Protein AF-A0A530M0P5-F1 (afdb_monomer_lite)

Radius of gyration: 15.4 Å; chains: 1; bounding box: 31×42×36 Å

Structure (mmCIF, N/CA/C/O backbone):
data_AF-A0A530M0P5-F1
#
_entry.id   AF-A0A530M0P5-F1
#
loop_
_atom_site.group_PDB
_atom_site.id
_atom_site.type_symbol
_atom_site.label_atom_id
_atom_site.label_alt_id
_atom_site.label_comp_id
_atom_site.label_asym_id
_atom_site.label_entity_id
_atom_site.label_seq_id
_atom_site.pdbx_PDB_ins_code
_atom_site.Cartn_x
_atom_site.Cartn_y
_atom_site.Cartn_z
_atom_site.occupancy
_atom_site.B_iso_or_equiv
_atom_site.auth_seq_id
_atom_site.auth_comp_id
_atom_site.auth_asym_id
_atom_site.auth_atom_id
_atom_site.pdbx_PDB_model_num
ATOM 1 N N . LEU A 1 1 ? 19.213 -11.773 -18.378 1.00 43.44 1 LEU A N 1
ATOM 2 C CA . LEU A 1 1 ? 17.870 -12.251 -17.986 1.00 43.44 1 LEU A CA 1
ATOM 3 C C . LEU A 1 1 ? 16.874 -11.141 -18.291 1.00 43.44 1 LEU A C 1
ATOM 5 O O . LEU A 1 1 ? 16.927 -10.106 -17.646 1.00 43.44 1 LEU A O 1
ATOM 9 N N . ALA A 1 2 ? 16.074 -11.311 -19.340 1.00 42.81 2 ALA A N 1
ATOM 10 C CA . ALA A 1 2 ? 15.225 -10.284 -19.935 1.00 42.81 2 ALA A CA 1
ATOM 11 C C . ALA A 1 2 ? 13.802 -10.831 -20.076 1.00 42.81 2 ALA A C 1
ATOM 13 O O . ALA A 1 2 ? 13.638 -11.945 -20.568 1.00 42.81 2 ALA A O 1
ATOM 14 N N . TYR A 1 3 ? 12.793 -10.049 -19.686 1.00 40.94 3 TYR A N 1
ATOM 15 C CA . TYR A 1 3 ? 11.400 -10.327 -20.036 1.00 40.94 3 TYR A CA 1
ATOM 16 C C . TYR A 1 3 ? 10.807 -9.095 -20.728 1.00 40.94 3 TYR A C 1
ATOM 18 O O . TYR A 1 3 ? 10.770 -8.007 -20.155 1.00 40.94 3 TYR A O 1
ATOM 26 N N . ARG A 1 4 ? 10.418 -9.265 -21.998 1.00 41.56 4 ARG A N 1
ATOM 27 C CA . ARG A 1 4 ? 9.773 -8.264 -22.863 1.00 41.56 4 ARG A CA 1
ATOM 28 C C . ARG A 1 4 ? 8.273 -8.555 -22.930 1.00 41.56 4 ARG A C 1
ATOM 30 O O . ARG A 1 4 ? 7.895 -9.703 -23.141 1.00 41.56 4 ARG A O 1
ATOM 37 N N . LEU A 1 5 ? 7.446 -7.512 -22.851 1.00 54.88 5 LEU A N 1
ATOM 38 C CA . LEU A 1 5 ? 6.065 -7.518 -23.348 1.00 54.88 5 LEU A CA 1
ATOM 39 C C . LEU A 1 5 ? 5.977 -6.706 -24.661 1.00 54.88 5 LEU A C 1
ATOM 41 O O . LEU A 1 5 ? 6.750 -5.762 -24.829 1.00 54.88 5 LEU A O 1
ATOM 45 N N . PRO A 1 6 ? 5.062 -7.049 -25.589 1.00 55.50 6 PRO A N 1
ATOM 46 C CA . PRO A 1 6 ? 4.967 -6.458 -26.930 1.00 55.50 6 PRO A CA 1
ATOM 47 C C . PRO A 1 6 ? 4.136 -5.163 -27.024 1.00 55.50 6 PRO A C 1
ATOM 49 O O . PRO A 1 6 ? 3.794 -4.739 -28.123 1.00 55.50 6 PRO A O 1
ATOM 52 N N . THR A 1 7 ? 3.816 -4.506 -25.910 1.00 46.47 7 THR A N 1
ATOM 53 C CA . THR A 1 7 ? 3.104 -3.220 -25.916 1.00 46.47 7 THR A CA 1
ATOM 54 C C . THR A 1 7 ? 3.913 -2.187 -25.150 1.00 46.47 7 THR A C 1
ATOM 56 O O . THR A 1 7 ? 3.954 -2.196 -23.921 1.00 46.47 7 THR A O 1
ATOM 59 N N . THR A 1 8 ? 4.575 -1.302 -25.888 1.00 44.66 8 THR A N 1
ATOM 60 C CA . THR A 1 8 ? 5.396 -0.187 -25.397 1.00 44.66 8 THR A CA 1
ATOM 61 C C . THR A 1 8 ? 4.522 0.937 -24.827 1.00 44.66 8 THR A C 1
ATOM 63 O O . THR A 1 8 ? 4.564 2.073 -25.282 1.00 44.66 8 THR A O 1
ATOM 66 N N . GLY A 1 9 ? 3.680 0.617 -23.849 1.00 36.94 9 GLY A N 1
ATOM 67 C CA . GLY A 1 9 ? 2.950 1.591 -23.053 1.00 36.94 9 GLY A CA 1
ATOM 68 C C . GLY A 1 9 ? 3.429 1.482 -21.618 1.00 36.94 9 GLY A C 1
ATOM 69 O O . GLY A 1 9 ? 3.149 0.484 -20.956 1.00 36.94 9 GLY A O 1
ATOM 70 N N . TYR A 1 10 ? 4.141 2.492 -21.121 1.00 39.88 10 TYR A N 1
ATOM 71 C CA . TYR A 1 10 ? 4.251 2.694 -19.680 1.00 39.88 10 TYR A CA 1
ATOM 72 C C . TYR A 1 10 ? 2.854 3.068 -19.180 1.00 39.88 10 TYR A C 1
ATOM 74 O O . TYR A 1 10 ? 2.501 4.239 -19.103 1.00 39.88 10 TYR A O 1
ATOM 82 N N . ALA A 1 11 ? 2.016 2.072 -18.907 1.00 45.81 11 ALA A N 1
ATOM 83 C CA . ALA A 1 11 ? 0.812 2.309 -18.139 1.00 45.81 11 ALA A CA 1
ATOM 84 C C . ALA A 1 11 ? 1.259 2.643 -16.713 1.00 45.81 11 ALA A C 1
ATOM 86 O O . ALA A 1 11 ? 2.084 1.925 -16.139 1.00 45.81 11 ALA A O 1
ATOM 87 N N . LEU A 1 12 ? 0.728 3.729 -16.146 1.00 52.22 12 LEU A N 1
ATOM 88 C CA . LEU A 1 12 ? 0.724 3.943 -14.702 1.00 52.22 12 LEU A CA 1
ATOM 89 C C . LEU A 1 12 ? 0.124 2.681 -14.081 1.00 52.22 12 LEU A C 1
ATOM 91 O O . LEU A 1 12 ? -1.089 2.475 -14.126 1.00 52.22 12 LEU A O 1
ATOM 95 N N . ARG A 1 13 ? 0.979 1.776 -13.594 1.00 55.94 13 ARG A N 1
ATOM 96 C CA . ARG A 1 13 ? 0.525 0.545 -12.957 1.00 55.94 13 ARG A CA 1
ATOM 97 C C . ARG A 1 13 ? 0.005 0.936 -11.587 1.00 55.94 13 ARG A C 1
ATOM 99 O O . ARG A 1 13 ? 0.751 0.978 -10.615 1.00 55.94 13 ARG A O 1
ATOM 106 N N . PHE A 1 14 ? -1.267 1.308 -11.556 1.00 58.47 14 PHE A N 1
ATOM 107 C CA . PHE A 1 14 ? -1.991 1.554 -10.328 1.00 58.47 14 PHE A CA 1
ATOM 108 C C . PHE A 1 14 ? -2.283 0.200 -9.679 1.00 58.47 14 PHE A C 1
ATOM 110 O O . PHE A 1 14 ? -3.269 -0.464 -9.996 1.00 58.47 14 PHE A O 1
ATOM 117 N N . ASP A 1 15 ? -1.377 -0.241 -8.812 1.00 73.06 15 ASP A N 1
ATOM 118 C CA . ASP A 1 15 ? -1.602 -1.399 -7.956 1.00 73.06 15 ASP A CA 1
ATOM 119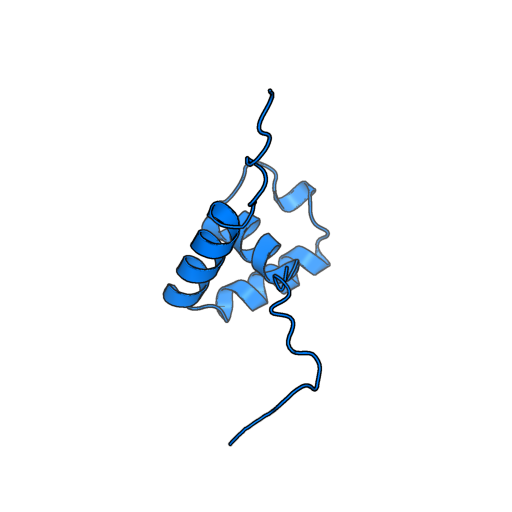 C C . ASP A 1 15 ? -2.439 -0.949 -6.754 1.00 73.06 15 ASP A C 1
ATOM 121 O O . ASP A 1 15 ? -1.958 -0.259 -5.855 1.00 73.06 15 ASP A O 1
ATOM 125 N N . ALA A 1 16 ? -3.718 -1.332 -6.734 1.00 76.81 16 ALA A N 1
ATOM 126 C CA . ALA A 1 16 ? -4.637 -0.950 -5.661 1.00 76.81 16 ALA A CA 1
ATOM 127 C C . ALA A 1 16 ? -4.173 -1.443 -4.276 1.00 76.81 16 ALA A C 1
ATOM 129 O O . ALA A 1 16 ? -4.520 -0.835 -3.266 1.00 76.81 16 ALA A O 1
ATOM 130 N N . ILE A 1 17 ? -3.386 -2.525 -4.229 1.00 83.88 17 ILE A N 1
ATOM 131 C CA . ILE A 1 17 ? -2.802 -3.060 -2.993 1.00 83.88 17 ILE A CA 1
ATOM 132 C C . ILE A 1 17 ? -1.603 -2.225 -2.537 1.00 83.88 17 ILE A C 1
ATOM 134 O O . ILE A 1 17 ? -1.501 -1.944 -1.349 1.00 83.88 17 ILE A O 1
ATOM 138 N N . ASP A 1 18 ? -0.740 -1.770 -3.454 1.00 82.44 18 ASP A N 1
ATOM 139 C CA . ASP A 1 18 ? 0.367 -0.860 -3.118 1.00 82.44 18 ASP A CA 1
ATOM 140 C C . ASP A 1 18 ? -0.180 0.494 -2.620 1.00 82.44 18 ASP A C 1
ATOM 142 O O . ASP A 1 18 ? 0.328 1.052 -1.648 1.00 82.44 18 ASP A O 1
ATOM 146 N N . PHE A 1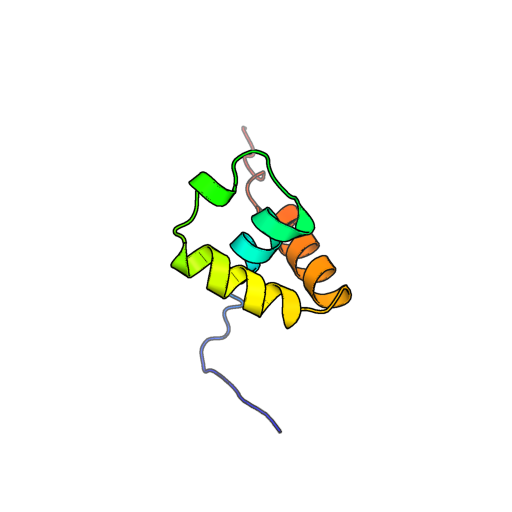 19 ? -1.281 0.979 -3.211 1.00 80.88 19 PHE A N 1
ATOM 147 C CA . PHE A 1 19 ? -1.988 2.166 -2.721 1.00 80.88 19 PHE A CA 1
ATOM 148 C C . PHE A 1 19 ? -2.615 1.954 -1.341 1.00 80.88 19 PHE A C 1
ATOM 150 O O . PHE A 1 19 ? -2.430 2.787 -0.461 1.00 80.88 19 PHE A O 1
ATOM 157 N N . ALA A 1 20 ? -3.333 0.845 -1.133 1.00 86.69 20 ALA A N 1
ATOM 158 C CA . ALA A 1 20 ? -3.924 0.535 0.166 1.00 86.69 20 ALA A CA 1
ATOM 159 C C . ALA A 1 20 ? -2.843 0.374 1.245 1.00 86.69 20 ALA A C 1
ATOM 161 O O . ALA A 1 20 ? -3.011 0.877 2.351 1.00 86.69 20 ALA A O 1
ATOM 162 N N . ALA A 1 21 ? -1.715 -0.264 0.917 1.00 88.25 21 ALA A N 1
ATOM 163 C CA . ALA A 1 21 ? -0.573 -0.402 1.814 1.00 88.25 21 ALA A CA 1
ATOM 164 C C . ALA A 1 21 ? -0.011 0.967 2.219 1.00 88.25 21 ALA A C 1
ATOM 166 O O . ALA A 1 21 ? 0.199 1.235 3.401 1.00 88.25 21 ALA A O 1
ATOM 167 N N . TYR A 1 22 ? 0.161 1.865 1.249 1.00 86.06 22 TYR A N 1
ATOM 168 C CA . TYR A 1 22 ? 0.601 3.229 1.510 1.00 86.06 22 TYR A CA 1
ATOM 169 C C . TYR A 1 22 ? -0.435 4.036 2.325 1.00 86.06 22 TYR A C 1
ATOM 171 O O . TYR A 1 22 ? -0.084 4.601 3.357 1.00 86.06 22 TYR A O 1
ATOM 179 N N . ASP A 1 23 ? -1.718 4.049 1.943 1.00 86.06 23 ASP A N 1
ATOM 180 C CA . ASP A 1 23 ? -2.796 4.802 2.622 1.00 86.06 23 ASP A CA 1
ATOM 181 C C . ASP A 1 23 ? -3.008 4.342 4.078 1.00 86.06 23 ASP A C 1
ATOM 183 O O . ASP A 1 23 ? -3.181 5.168 4.980 1.00 86.06 23 ASP A O 1
ATOM 187 N N . LEU A 1 24 ? -2.957 3.025 4.319 1.00 86.31 24 LEU A N 1
ATOM 188 C CA . LEU A 1 24 ? -3.196 2.418 5.632 1.00 86.31 24 LEU A CA 1
ATOM 189 C C . LEU A 1 24 ? -1.972 2.478 6.552 1.00 86.31 24 LEU A C 1
ATOM 191 O O . LEU A 1 24 ? -2.122 2.820 7.725 1.00 86.31 24 LEU A O 1
ATOM 195 N N . PHE A 1 25 ? -0.773 2.157 6.050 1.00 87.12 25 PHE A N 1
ATOM 196 C CA . PHE A 1 25 ? 0.412 1.960 6.898 1.00 87.12 25 PHE A CA 1
ATOM 197 C C . PHE A 1 25 ? 1.410 3.123 6.858 1.00 87.12 25 PHE A C 1
ATOM 199 O O . PHE A 1 25 ? 2.086 3.355 7.863 1.00 87.12 25 PHE A O 1
ATOM 206 N N . VAL A 1 26 ? 1.473 3.880 5.756 1.00 86.00 26 VAL A N 1
ATOM 207 C CA . VAL A 1 26 ? 2.392 5.024 5.598 1.00 86.00 26 VAL A CA 1
ATOM 208 C C . VAL A 1 26 ? 1.677 6.337 5.906 1.00 86.00 26 VAL A C 1
ATOM 210 O O . VAL A 1 26 ? 2.010 7.001 6.885 1.00 86.00 26 VAL A O 1
ATOM 213 N N . LEU A 1 27 ? 0.644 6.675 5.128 1.00 84.31 27 LEU A N 1
ATOM 214 C CA . LEU A 1 27 ? -0.146 7.899 5.292 1.00 84.31 27 LEU A CA 1
ATOM 215 C C . LEU A 1 27 ? -1.024 7.853 6.551 1.00 84.31 27 LEU A C 1
ATOM 217 O O . LEU A 1 27 ? -1.314 8.895 7.139 1.00 84.31 27 LEU A O 1
ATOM 221 N N . LYS A 1 28 ? -1.454 6.648 6.957 1.00 84.19 28 LYS A N 1
ATOM 222 C CA . LYS A 1 28 ? -2.330 6.393 8.115 1.00 84.19 28 LYS A CA 1
ATOM 223 C C . LYS A 1 28 ? -3.551 7.313 8.123 1.00 84.19 28 LYS A C 1
ATOM 225 O O . LYS A 1 28 ? -3.899 7.916 9.145 1.00 84.19 28 LYS A O 1
ATOM 230 N N . ARG A 1 29 ? -4.195 7.464 6.963 1.00 82.94 29 ARG A N 1
ATOM 231 C CA . ARG A 1 29 ? -5.338 8.370 6.813 1.00 82.94 29 ARG A CA 1
ATOM 232 C C . ARG A 1 29 ? -6.447 7.965 7.787 1.00 82.94 29 ARG A C 1
ATOM 234 O O . ARG A 1 29 ? -6.794 6.791 7.925 1.00 82.94 29 ARG A O 1
ATOM 241 N N . ARG A 1 30 ? -7.028 8.950 8.478 1.00 82.00 30 ARG A N 1
ATOM 242 C CA . ARG A 1 30 ? -8.069 8.697 9.483 1.00 82.00 30 ARG A CA 1
ATOM 243 C C . ARG A 1 30 ? -9.262 7.987 8.833 1.00 82.00 30 ARG A C 1
ATOM 245 O O . ARG A 1 30 ? -9.803 8.484 7.848 1.00 82.00 30 ARG A O 1
ATOM 252 N N . SER A 1 31 ? -9.648 6.835 9.383 1.00 81.81 31 SER A N 1
ATOM 253 C CA . SER A 1 31 ? -10.701 5.956 8.843 1.00 81.81 31 SER A CA 1
ATOM 254 C C . SER A 1 31 ? -10.405 5.346 7.463 1.00 81.81 31 SER A C 1
ATOM 256 O O . SER A 1 31 ? -11.335 4.960 6.755 1.00 81.81 31 SER A O 1
ATOM 258 N N . ALA A 1 32 ? -9.132 5.210 7.074 1.00 80.19 32 ALA A N 1
ATOM 259 C CA . ALA A 1 32 ? -8.754 4.503 5.849 1.00 80.19 32 ALA A CA 1
ATOM 260 C C . ALA A 1 32 ? -9.247 3.049 5.841 1.00 80.19 32 ALA A C 1
ATOM 262 O O . ALA A 1 32 ? -9.755 2.588 4.828 1.00 80.19 32 ALA A O 1
ATOM 263 N N . GLU A 1 33 ? -9.209 2.365 6.984 1.00 79.75 33 GLU A N 1
ATOM 264 C CA . GLU A 1 33 ? -9.670 0.979 7.154 1.00 79.75 33 GLU A CA 1
ATOM 265 C C . GLU A 1 33 ? -11.130 0.782 6.721 1.00 79.75 33 GLU A C 1
ATOM 267 O O . GLU A 1 33 ? -11.462 -0.231 6.122 1.00 79.75 33 GLU A O 1
ATOM 272 N N . ALA A 1 34 ? -11.995 1.782 6.926 1.00 84.44 34 ALA A N 1
ATOM 273 C CA . ALA A 1 34 ? -13.392 1.735 6.488 1.00 84.44 34 ALA A CA 1
ATOM 274 C C . ALA A 1 34 ? -13.556 1.829 4.958 1.00 84.44 34 ALA A C 1
ATOM 276 O O . ALA A 1 34 ? -14.622 1.525 4.429 1.00 84.44 34 ALA A O 1
ATOM 277 N N . SER A 1 35 ? -12.512 2.262 4.242 1.00 83.06 35 SER A N 1
ATOM 278 C CA . SER A 1 35 ? -12.489 2.337 2.775 1.00 83.06 35 SER A CA 1
ATOM 279 C C . SER A 1 35 ? -12.066 1.012 2.121 1.00 83.06 35 SER A C 1
ATOM 281 O O . SER A 1 35 ? -12.177 0.880 0.901 1.00 83.06 35 SER A O 1
ATOM 283 N N . TYR A 1 36 ? -11.591 0.030 2.898 1.00 84.44 36 TYR A N 1
ATOM 284 C CA . TYR A 1 36 ? -11.089 -1.248 2.390 1.00 84.44 36 TYR A CA 1
ATOM 285 C C . TYR A 1 36 ? -11.753 -2.433 3.099 1.00 84.44 36 TYR A C 1
ATOM 287 O O . TYR A 1 36 ? -12.143 -2.365 4.259 1.00 84.44 36 TYR A O 1
ATOM 295 N N . SER A 1 37 ? -11.889 -3.557 2.397 1.00 89.12 37 SER A N 1
ATOM 296 C CA . SER A 1 37 ? -12.346 -4.800 3.018 1.00 89.12 37 SER A CA 1
ATOM 297 C C . SER A 1 37 ? -11.243 -5.412 3.887 1.00 89.12 37 SER A C 1
ATOM 299 O O . SER A 1 37 ? -10.058 -5.236 3.608 1.00 89.12 37 SER A O 1
ATOM 301 N N . ALA A 1 38 ? -11.618 -6.205 4.895 1.00 88.00 38 ALA A N 1
ATOM 302 C CA . ALA A 1 38 ? -10.657 -6.883 5.772 1.00 88.00 38 ALA A CA 1
ATOM 303 C C . ALA A 1 38 ? -9.632 -7.743 5.002 1.00 88.00 38 ALA A C 1
ATOM 305 O O . ALA A 1 38 ? -8.456 -7.767 5.354 1.00 88.00 38 ALA A O 1
ATOM 306 N N . ALA A 1 39 ? -10.055 -8.389 3.907 1.00 88.31 39 ALA A N 1
ATOM 307 C CA . ALA A 1 39 ? -9.156 -9.140 3.029 1.00 88.31 39 ALA A CA 1
ATOM 308 C C . ALA A 1 39 ? -8.099 -8.233 2.375 1.00 88.31 39 ALA A C 1
ATOM 310 O O . ALA A 1 39 ? -6.915 -8.556 2.398 1.00 88.31 39 ALA A O 1
ATOM 311 N N . ARG A 1 40 ? -8.504 -7.053 1.883 1.00 85.31 40 ARG A N 1
ATOM 312 C CA . ARG A 1 40 ? -7.574 -6.073 1.306 1.00 85.31 40 ARG A CA 1
ATOM 313 C C . ARG A 1 40 ? -6.615 -5.493 2.333 1.00 85.31 40 ARG A C 1
ATOM 315 O O . ARG A 1 40 ? -5.472 -5.238 1.983 1.00 85.31 40 ARG A O 1
ATOM 322 N N . ILE A 1 41 ? -7.060 -5.274 3.569 1.00 88.25 41 ILE A N 1
ATOM 323 C CA . ILE A 1 41 ? -6.185 -4.786 4.645 1.00 88.25 41 ILE A CA 1
ATOM 324 C C . ILE A 1 41 ? -5.091 -5.821 4.935 1.00 88.25 41 ILE A C 1
ATOM 326 O O . ILE A 1 41 ? -3.921 -5.459 5.024 1.00 88.25 41 ILE A O 1
ATOM 330 N N . ALA A 1 42 ? -5.445 -7.109 5.001 1.00 90.12 42 ALA A N 1
ATOM 331 C CA . ALA A 1 42 ? -4.474 -8.184 5.192 1.00 90.12 42 ALA A CA 1
ATOM 332 C C . ALA A 1 42 ? -3.481 -8.294 4.019 1.00 90.12 42 ALA A C 1
ATOM 334 O O . ALA A 1 42 ? -2.275 -8.413 4.237 1.00 90.12 42 ALA A O 1
ATOM 335 N N . GLU A 1 43 ? -3.959 -8.201 2.774 1.00 88.88 43 GLU A N 1
ATOM 336 C CA . GLU A 1 43 ? -3.088 -8.172 1.591 1.00 88.88 43 GLU A CA 1
ATOM 337 C C . GLU A 1 43 ? -2.168 -6.943 1.581 1.00 88.88 43 GLU A C 1
ATOM 339 O O . GLU A 1 43 ? -0.978 -7.063 1.292 1.00 88.88 43 GLU A O 1
ATOM 344 N N . ALA A 1 44 ? -2.696 -5.772 1.942 1.00 89.12 44 ALA A N 1
ATOM 345 C CA . ALA A 1 44 ? -1.940 -4.531 2.048 1.00 89.12 44 ALA A CA 1
ATOM 34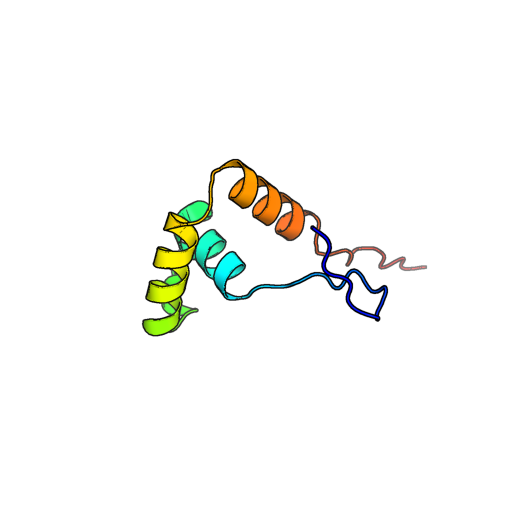6 C C . ALA A 1 44 ? -0.863 -4.609 3.139 1.00 89.12 44 ALA A C 1
ATOM 348 O O . ALA A 1 44 ? 0.240 -4.109 2.937 1.00 89.12 44 ALA A O 1
ATOM 349 N N . GLU A 1 45 ? -1.137 -5.276 4.261 1.00 89.62 45 GLU A N 1
ATOM 350 C CA . GLU A 1 45 ? -0.153 -5.483 5.326 1.00 89.62 45 GLU A CA 1
ATOM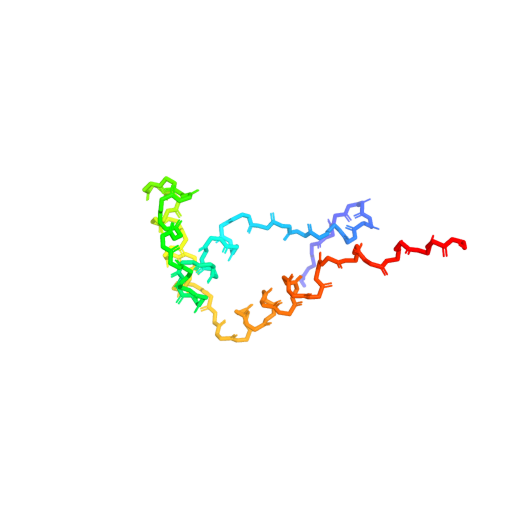 351 C C . GLU A 1 45 ? 0.997 -6.385 4.865 1.00 89.62 45 GLU A C 1
ATOM 353 O O . GLU A 1 45 ? 2.171 -6.066 5.065 1.00 89.62 45 GLU A O 1
ATOM 358 N N . LEU A 1 46 ? 0.674 -7.508 4.214 1.00 89.88 46 LEU A N 1
ATOM 359 C CA . LEU A 1 46 ? 1.677 -8.413 3.648 1.00 89.88 46 LEU A CA 1
ATOM 360 C C . LEU A 1 46 ? 2.520 -7.705 2.591 1.00 89.88 46 LEU A C 1
ATOM 362 O O . LEU A 1 46 ? 3.738 -7.879 2.541 1.00 89.88 46 LEU A O 1
ATOM 366 N N . ARG A 1 47 ? 1.874 -6.877 1.767 1.00 87.12 47 ARG A N 1
ATOM 367 C CA . ARG A 1 47 ? 2.546 -6.071 0.756 1.00 87.12 47 ARG A CA 1
ATOM 368 C C . ARG A 1 47 ? 3.471 -5.045 1.393 1.00 87.12 47 ARG A C 1
ATOM 370 O O . ARG A 1 47 ? 4.628 -4.988 1.004 1.00 87.12 47 ARG A O 1
ATOM 377 N N . PHE A 1 48 ? 2.999 -4.310 2.397 1.00 87.62 48 PHE A N 1
ATOM 378 C CA . PHE A 1 48 ? 3.792 -3.338 3.146 1.00 87.62 48 PHE A CA 1
ATOM 379 C C . PHE A 1 48 ? 5.036 -3.977 3.771 1.00 87.62 48 PHE A C 1
ATOM 381 O O . PHE A 1 48 ? 6.128 -3.446 3.626 1.00 87.62 48 PHE A O 1
ATOM 388 N N . LYS A 1 49 ? 4.902 -5.167 4.370 1.00 88.44 49 LYS A N 1
ATOM 389 C CA . LYS A 1 49 ? 6.037 -5.935 4.917 1.00 88.44 49 LYS A CA 1
ATOM 390 C C . LYS A 1 49 ? 7.048 -6.381 3.857 1.00 88.44 49 LYS A C 1
ATOM 392 O O . LYS A 1 49 ? 8.203 -6.626 4.188 1.00 88.44 49 LYS A O 1
ATOM 397 N N . ALA A 1 50 ? 6.610 -6.539 2.611 1.00 87.38 50 ALA A N 1
ATOM 398 C CA . ALA A 1 50 ? 7.467 -6.899 1.485 1.00 87.38 50 ALA A CA 1
ATOM 399 C C . ALA A 1 50 ? 8.053 -5.677 0.753 1.00 87.38 50 ALA A C 1
ATOM 401 O O . ALA A 1 50 ? 8.924 -5.852 -0.100 1.00 87.38 50 ALA A O 1
ATOM 402 N N . LEU A 1 51 ? 7.557 -4.469 1.036 1.00 82.62 51 LEU A N 1
ATOM 403 C CA . LEU A 1 51 ? 8.056 -3.219 0.474 1.00 82.62 51 LEU A CA 1
ATOM 404 C C . LEU A 1 51 ? 9.182 -2.669 1.356 1.00 82.62 51 LEU A C 1
ATOM 406 O O . LEU A 1 51 ? 9.073 -2.636 2.576 1.00 82.62 51 LEU A O 1
ATOM 410 N N . ASN A 1 52 ? 10.250 -2.198 0.719 1.00 86.69 52 ASN A N 1
ATOM 411 C CA . ASN A 1 52 ? 11.327 -1.466 1.388 1.00 86.69 52 ASN A CA 1
ATOM 412 C C . ASN A 1 52 ? 11.066 0.047 1.345 1.00 86.69 52 ASN A C 1
ATOM 414 O O . ASN A 1 52 ? 10.316 0.519 0.484 1.00 86.69 52 ASN A O 1
ATOM 418 N N . ASP A 1 53 ? 11.754 0.819 2.188 1.00 82.31 53 ASP A N 1
ATOM 419 C CA . ASP A 1 53 ? 11.612 2.281 2.255 1.00 82.31 53 ASP A CA 1
ATOM 420 C C . ASP A 1 53 ? 11.771 2.959 0.884 1.00 82.31 53 ASP A C 1
ATOM 422 O O . ASP A 1 53 ? 10.915 3.740 0.487 1.00 82.31 53 ASP A O 1
ATOM 426 N N . GLU A 1 54 ? 12.769 2.579 0.075 1.00 84.56 54 GLU A N 1
ATOM 427 C CA . GLU A 1 54 ? 12.955 3.134 -1.281 1.00 84.56 54 GLU A CA 1
ATOM 428 C C . GLU A 1 54 ? 11.769 2.870 -2.227 1.00 84.56 54 GLU A C 1
ATOM 430 O O . GLU A 1 54 ? 11.478 3.664 -3.129 1.00 84.56 54 GLU A O 1
ATOM 435 N N . GLN A 1 55 ? 11.084 1.737 -2.054 1.00 82.56 55 GLN A N 1
ATOM 436 C CA . GLN A 1 55 ? 9.912 1.388 -2.856 1.00 82.56 55 GLN A CA 1
ATOM 437 C C . GLN A 1 55 ? 8.686 2.168 -2.393 1.00 82.56 55 GLN A C 1
ATOM 439 O O . GLN A 1 55 ? 7.913 2.613 -3.240 1.00 82.56 55 GLN A O 1
ATOM 444 N N . ILE A 1 56 ? 8.541 2.375 -1.084 1.00 83.25 56 ILE A N 1
ATOM 445 C CA . ILE A 1 56 ? 7.510 3.235 -0.497 1.00 83.25 56 ILE A CA 1
ATOM 446 C C . ILE A 1 56 ? 7.689 4.671 -0.993 1.00 83.25 56 ILE A C 1
ATOM 448 O O . ILE A 1 56 ? 6.743 5.252 -1.511 1.00 83.25 56 ILE A O 1
ATOM 452 N N . ASP A 1 57 ? 8.913 5.194 -0.957 1.00 83.25 57 ASP A N 1
ATOM 453 C CA . ASP A 1 57 ? 9.279 6.517 -1.472 1.00 83.25 57 ASP A CA 1
ATOM 454 C C . ASP A 1 57 ? 8.940 6.665 -2.963 1.00 83.25 57 ASP A C 1
ATOM 456 O O . ASP A 1 57 ? 8.461 7.695 -3.442 1.00 83.25 57 ASP A O 1
ATOM 460 N N . ARG A 1 58 ? 9.170 5.602 -3.740 1.00 80.69 58 ARG A N 1
ATOM 461 C CA . ARG A 1 58 ? 8.798 5.563 -5.156 1.00 80.69 58 ARG A CA 1
ATOM 462 C C . ARG A 1 58 ? 7.281 5.525 -5.346 1.00 80.69 58 ARG A C 1
ATOM 464 O O . ARG A 1 58 ? 6.799 6.169 -6.275 1.00 80.69 58 ARG A O 1
ATOM 471 N N . ILE A 1 59 ? 6.545 4.781 -4.520 1.00 78.69 59 ILE A N 1
ATOM 472 C CA . ILE A 1 59 ? 5.076 4.758 -4.536 1.00 78.69 59 ILE A CA 1
ATOM 473 C C . ILE A 1 59 ? 4.544 6.146 -4.189 1.00 78.69 59 ILE A C 1
ATOM 475 O O . ILE A 1 59 ? 3.741 6.663 -4.951 1.00 78.69 59 ILE A O 1
ATOM 479 N N . GLU A 1 60 ? 5.050 6.781 -3.132 1.00 79.88 60 GLU A N 1
ATOM 480 C CA . GLU A 1 60 ? 4.704 8.146 -2.736 1.00 79.88 60 GLU A CA 1
ATOM 481 C C . GLU A 1 60 ? 4.937 9.134 -3.875 1.00 79.88 60 GLU A C 1
ATOM 483 O O . GLU A 1 60 ? 4.014 9.835 -4.282 1.00 79.88 60 GLU A O 1
ATOM 488 N N . ARG A 1 61 ? 6.143 9.148 -4.456 1.00 77.44 61 ARG A N 1
ATOM 489 C CA . ARG A 1 61 ? 6.448 10.017 -5.597 1.00 77.44 61 ARG A CA 1
ATOM 490 C C . ARG A 1 61 ? 5.532 9.739 -6.772 1.00 77.44 61 ARG A C 1
ATOM 492 O O . ARG A 1 61 ? 5.043 10.681 -7.370 1.00 77.44 61 ARG A O 1
ATOM 499 N N . ASN A 1 62 ? 5.265 8.479 -7.097 1.00 73.31 62 ASN A N 1
ATOM 500 C CA . ASN A 1 62 ? 4.340 8.138 -8.175 1.00 73.31 62 ASN A CA 1
ATOM 501 C C . ASN A 1 62 ? 2.893 8.512 -7.849 1.00 73.31 62 ASN A C 1
ATOM 503 O O . ASN A 1 62 ? 2.132 8.762 -8.769 1.00 73.31 62 ASN A O 1
ATOM 507 N N . LEU A 1 63 ? 2.496 8.535 -6.579 1.00 71.50 63 LEU A N 1
ATOM 508 C CA . LEU A 1 63 ? 1.142 8.857 -6.150 1.00 71.50 63 LEU A CA 1
ATOM 509 C C . LEU A 1 63 ? 0.914 10.373 -6.096 1.00 71.50 63 LEU A C 1
ATOM 511 O O . LEU A 1 63 ? -0.102 10.860 -6.584 1.00 71.50 63 LEU A O 1
ATOM 515 N N . ILE A 1 64 ? 1.887 11.115 -5.562 1.00 65.00 64 ILE A N 1
ATOM 516 C CA . ILE A 1 64 ? 1.898 12.581 -5.488 1.00 65.00 64 ILE A CA 1
ATOM 517 C C . ILE A 1 64 ? 2.164 13.190 -6.873 1.00 65.00 64 ILE A C 1
ATOM 519 O O . ILE A 1 64 ? 1.511 14.159 -7.250 1.00 65.00 64 ILE A O 1
ATOM 523 N N . ALA A 1 65 ? 3.078 12.615 -7.663 1.00 63.75 65 ALA A N 1
ATOM 524 C CA . ALA A 1 65 ? 3.356 13.065 -9.032 1.00 63.75 65 ALA A CA 1
ATOM 525 C C . ALA A 1 65 ? 2.376 12.491 -10.074 1.00 63.75 65 ALA A C 1
ATOM 527 O O . ALA A 1 65 ? 2.363 12.940 -11.218 1.00 63.75 65 ALA A O 1
ATOM 528 N N . GLY A 1 66 ? 1.566 11.491 -9.710 1.00 49.47 66 GLY A N 1
ATOM 529 C CA . GLY A 1 66 ? 0.747 10.688 -10.627 1.00 49.47 66 GLY A CA 1
ATOM 530 C C . GLY A 1 66 ? -0.678 11.160 -10.865 1.00 49.47 66 GLY A C 1
ATOM 531 O O . GLY A 1 66 ? -1.465 10.403 -11.428 1.00 49.47 66 GLY A O 1
ATOM 532 N N . LEU A 1 67 ? -1.020 12.398 -10.518 1.00 50.41 67 LEU A N 1
ATOM 533 C CA . LEU A 1 67 ? -2.108 13.084 -11.209 1.00 50.41 67 LEU A CA 1
ATOM 534 C C . LEU A 1 67 ? -1.510 14.151 -12.133 1.00 50.41 67 LEU A C 1
ATOM 536 O O . LEU A 1 67 ? -1.466 15.323 -11.757 1.00 50.41 67 LEU A O 1
ATOM 540 N N . PRO A 1 68 ? -1.122 13.810 -13.380 1.00 45.44 68 PRO A N 1
ATOM 541 C CA . PRO A 1 68 ? -1.153 14.780 -14.464 1.00 45.44 68 PRO A CA 1
ATOM 542 C C . PRO A 1 68 ? -2.625 15.121 -14.754 1.00 45.44 68 PRO A C 1
ATOM 544 O O . PRO A 1 68 ? -3.225 14.674 -15.724 1.00 45.44 68 PRO A O 1
ATOM 547 N N . ALA A 1 69 ? -3.244 15.879 -13.853 1.00 41.84 69 ALA A N 1
ATOM 548 C CA . ALA A 1 69 ? -4.544 16.504 -14.042 1.00 41.84 69 ALA A CA 1
ATOM 549 C C . ALA A 1 69 ? -4.513 17.924 -13.464 1.00 41.84 69 ALA A C 1
ATOM 551 O O . ALA A 1 69 ? -5.373 18.308 -12.680 1.00 41.84 69 ALA A O 1
ATOM 552 N N . THR A 1 70 ? -3.514 18.716 -13.860 1.00 45.19 70 THR A N 1
ATOM 553 C CA . THR A 1 70 ? -3.666 20.178 -13.890 1.00 45.19 70 THR A CA 1
ATOM 554 C C . THR A 1 70 ? -2.961 20.804 -15.100 1.00 45.19 70 THR A C 1
ATOM 556 O O . THR A 1 70 ? -2.354 21.859 -15.037 1.00 45.19 70 THR A O 1
ATOM 559 N N . GLU A 1 71 ? -3.107 20.181 -16.268 1.00 43.19 71 GLU A N 1
ATOM 560 C CA . GLU A 1 71 ? -3.261 20.958 -17.503 1.00 43.19 71 GLU A CA 1
ATOM 561 C C . GLU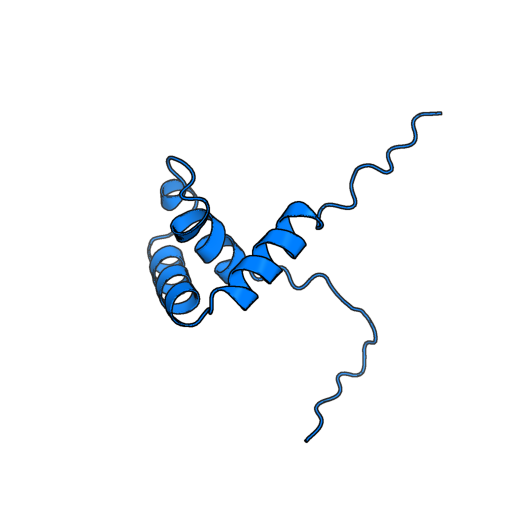 A 1 71 ? -4.761 21.048 -17.805 1.00 43.19 71 GLU A C 1
ATOM 563 O O . GLU A 1 71 ? -5.289 20.448 -18.736 1.00 43.19 71 GLU A O 1
ATOM 568 N N . ARG A 1 72 ? -5.493 21.780 -16.960 1.00 44.62 72 ARG A N 1
ATOM 569 C CA . ARG A 1 72 ? -6.683 22.486 -17.436 1.00 44.62 72 ARG A CA 1
ATOM 570 C C . ARG A 1 72 ? -6.255 23.916 -17.709 1.00 44.62 72 ARG A C 1
ATOM 572 O O . ARG A 1 72 ? -6.418 24.787 -16.861 1.00 44.62 72 ARG A O 1
ATOM 579 N N . SER A 1 73 ? -5.704 24.136 -18.897 1.00 38.78 73 SER A N 1
ATOM 580 C CA . SER A 1 73 ? -5.668 25.463 -19.502 1.00 38.78 73 SER A CA 1
ATOM 581 C C . SER A 1 73 ? -7.118 25.914 -19.688 1.00 38.78 73 SER A C 1
ATOM 583 O O . SER A 1 73 ? -7.810 25.430 -20.583 1.00 38.78 73 SER A O 1
ATOM 585 N N . TYR A 1 74 ? -7.615 26.783 -18.808 1.00 45.75 74 TYR A N 1
ATOM 586 C CA . TYR 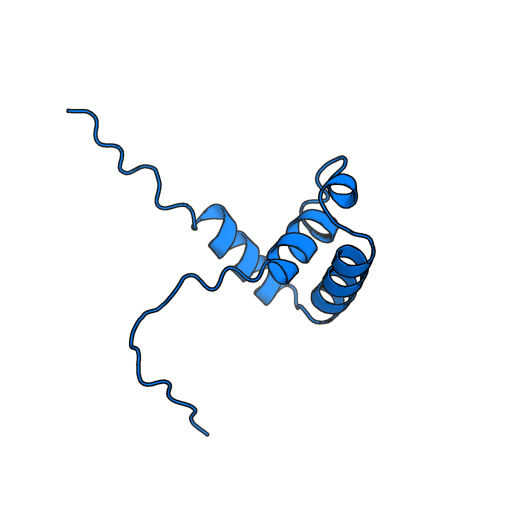A 1 74 ? -8.719 27.658 -19.188 1.00 45.75 74 TYR A CA 1
ATOM 587 C C . TYR A 1 74 ? -8.124 28.728 -20.106 1.00 45.75 74 TYR A C 1
ATOM 589 O O . TYR A 1 74 ? -7.083 29.298 -19.780 1.00 45.75 74 TYR A O 1
ATOM 597 N N . ASN A 1 75 ? -8.747 28.896 -21.276 1.00 45.00 75 ASN A N 1
ATOM 598 C CA . ASN A 1 75 ? -8.489 30.021 -22.179 1.00 45.00 75 ASN A CA 1
ATOM 599 C C . ASN A 1 75 ? -8.682 31.352 -21.448 1.00 45.00 75 ASN A C 1
ATOM 601 O O . ASN A 1 75 ? -9.629 31.421 -20.630 1.00 45.00 75 ASN A O 1
#

Secondary structure (DSSP, 8-state):
-----S---------HHHHHHIIIIIS--TTGGGGS-HHHHHHHHHHHHH--HHHHHHHHHHHHS----------

pLDDT: mean 71.37, std 18.18, range [36.94, 90.12]

Sequence (75 aa):
LAYRLPTTGYALRFDAIDFAAYDLFVLKRRSAEASYSAARIAEAELRFKALNDEQIDRIERNLIAGLPATERSYN

Foldseek 3Di:
DDDDDPDPDPDLPPDVLLVLLCVCPPVVPVCSVVVDDPVSNVSSVVVNVVDDPVRSVVVVCCVVVVPPPPPPPDD